Protein AF-A0A6L8M2N8-F1 (afdb_monomer_lite)

Radius of gyration: 18.35 Å; chains: 1; bounding box: 39×30×49 Å

Structure (mmCIF, N/CA/C/O backbone):
data_AF-A0A6L8M2N8-F1
#
_entry.id   AF-A0A6L8M2N8-F1
#
loop_
_atom_site.group_PDB
_atom_site.id
_atom_site.type_symbol
_atom_site.label_atom_id
_atom_site.label_alt_id
_atom_site.label_comp_id
_atom_site.label_asym_id
_atom_site.label_entity_id
_atom_site.label_seq_id
_atom_site.pdbx_PDB_ins_code
_atom_site.Cartn_x
_atom_site.Cartn_y
_atom_site.Cartn_z
_atom_site.occupancy
_atom_site.B_iso_or_equiv
_atom_site.auth_seq_id
_atom_site.auth_comp_id
_atom_site.auth_asym_id
_atom_site.auth_atom_id
_atom_site.pdbx_PDB_model_num
ATOM 1 N N . MET A 1 1 ? -16.290 6.820 -21.090 1.00 57.78 1 MET A N 1
ATOM 2 C CA . MET A 1 1 ? -16.676 5.540 -20.462 1.00 57.78 1 MET A CA 1
ATOM 3 C C . MET A 1 1 ? -15.620 4.529 -20.880 1.00 57.78 1 MET A C 1
ATOM 5 O O . MET A 1 1 ? -15.419 4.382 -22.079 1.00 57.78 1 MET A O 1
ATOM 9 N N . VAL A 1 2 ? -14.849 3.993 -19.932 1.00 72.19 2 VAL A N 1
ATOM 10 C CA . VAL A 1 2 ? -13.719 3.086 -20.209 1.00 72.19 2 VAL A CA 1
ATOM 11 C C . VAL A 1 2 ? -14.227 1.654 -20.090 1.00 72.19 2 VAL A C 1
ATOM 13 O O . VAL A 1 2 ? -14.884 1.325 -19.107 1.00 72.19 2 VAL A O 1
ATOM 16 N N . PHE A 1 3 ? -13.953 0.821 -21.089 1.00 84.06 3 PHE A N 1
ATOM 17 C CA . PHE A 1 3 ? -14.345 -0.586 -21.108 1.00 84.06 3 PHE A CA 1
ATOM 18 C C . PHE A 1 3 ? -13.173 -1.432 -21.598 1.00 84.06 3 PHE A C 1
ATOM 20 O O . PHE A 1 3 ? -12.489 -1.041 -22.543 1.00 84.06 3 PHE A O 1
ATOM 27 N N . GLY A 1 4 ? -12.954 -2.590 -20.978 1.00 90.62 4 GLY A N 1
ATOM 28 C CA . GLY A 1 4 ? -11.932 -3.542 -21.404 1.00 90.62 4 GLY A CA 1
ATOM 29 C C . GLY A 1 4 ? -11.634 -4.604 -20.342 1.00 90.62 4 GLY A C 1
ATOM 30 O O . GLY A 1 4 ? -12.067 -4.446 -19.198 1.00 90.62 4 GLY A O 1
ATOM 31 N N . PRO A 1 5 ? -10.884 -5.664 -20.697 1.00 90.62 5 PRO A N 1
ATOM 32 C CA . PRO A 1 5 ? -10.523 -6.748 -19.780 1.00 90.62 5 PRO A CA 1
ATOM 33 C C . PRO A 1 5 ? -9.872 -6.251 -18.485 1.00 90.62 5 PRO A C 1
ATOM 35 O O . PRO A 1 5 ? -10.282 -6.658 -17.407 1.00 90.62 5 PRO A O 1
ATOM 38 N N . ALA A 1 6 ? -8.968 -5.271 -18.579 1.00 89.25 6 ALA A N 1
ATOM 39 C CA . ALA A 1 6 ? -8.319 -4.672 -17.412 1.00 89.25 6 ALA A CA 1
ATOM 40 C C . ALA A 1 6 ? -9.312 -4.021 -16.428 1.00 89.25 6 ALA A C 1
ATOM 42 O O . ALA A 1 6 ? -9.110 -4.077 -15.220 1.00 89.25 6 ALA A O 1
ATOM 43 N N . MET A 1 7 ? -10.411 -3.434 -16.922 1.00 90.88 7 MET A N 1
ATOM 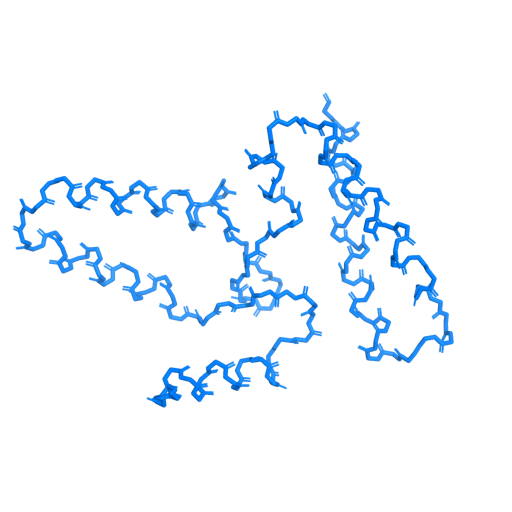44 C CA . MET A 1 7 ? -11.443 -2.846 -16.057 1.00 90.88 7 MET A CA 1
ATOM 45 C C . MET A 1 7 ? -12.250 -3.931 -15.332 1.00 90.88 7 MET A C 1
ATOM 47 O O . MET A 1 7 ? -12.639 -3.749 -14.181 1.00 90.88 7 MET A O 1
ATOM 51 N N . VAL A 1 8 ? -12.493 -5.064 -16.000 1.00 90.56 8 VAL A N 1
ATOM 52 C CA . VAL A 1 8 ? -13.156 -6.225 -15.392 1.00 90.56 8 VAL A CA 1
ATOM 53 C C . VAL A 1 8 ? -12.258 -6.827 -14.313 1.00 90.56 8 VAL A C 1
ATOM 55 O O . VAL A 1 8 ? -12.713 -7.000 -13.189 1.00 90.56 8 VAL A O 1
ATOM 58 N N . GLU A 1 9 ? -10.978 -7.054 -14.615 1.00 91.19 9 GLU A N 1
ATOM 59 C CA . GLU A 1 9 ? -9.988 -7.562 -13.656 1.00 91.19 9 GLU A CA 1
ATOM 60 C C . GLU A 1 9 ? -9.860 -6.646 -12.429 1.00 91.19 9 GLU A C 1
ATOM 62 O O . GLU A 1 9 ? -9.867 -7.124 -11.297 1.00 91.19 9 GLU A O 1
ATOM 67 N N . ALA A 1 10 ? -9.813 -5.324 -12.627 1.00 90.62 10 ALA A N 1
ATOM 68 C CA . ALA A 1 10 ? -9.771 -4.359 -11.528 1.00 90.62 10 ALA A CA 1
ATOM 69 C C . ALA A 1 10 ? -11.020 -4.440 -10.635 1.00 90.62 10 ALA A C 1
ATOM 71 O O . ALA A 1 10 ? -10.902 -4.447 -9.410 1.00 90.62 10 ALA A O 1
ATOM 72 N N . TYR A 1 11 ? -12.209 -4.561 -11.235 1.00 90.56 11 TYR A N 1
ATOM 73 C CA . TYR A 1 11 ? -13.453 -4.748 -10.488 1.00 90.56 11 TYR A CA 1
ATOM 74 C C . TYR A 1 11 ? -13.457 -6.062 -9.697 1.00 90.56 11 TYR A C 1
ATOM 76 O O . TYR A 1 11 ? -13.935 -6.113 -8.563 1.00 90.56 11 TYR A O 1
ATOM 84 N N . GLU A 1 12 ? -12.920 -7.141 -10.265 1.00 91.62 12 GLU A N 1
ATOM 85 C CA . GLU A 1 12 ? -12.808 -8.418 -9.560 1.00 91.62 12 GLU A CA 1
ATOM 86 C C . GLU A 1 12 ? -11.819 -8.352 -8.395 1.00 91.62 12 GLU A C 1
ATOM 88 O O . GLU A 1 12 ? -12.139 -8.835 -7.309 1.00 91.62 12 GLU A O 1
ATOM 93 N N . LEU A 1 13 ? -10.665 -7.708 -8.585 1.00 91.62 13 LEU A N 1
ATOM 94 C CA . LEU A 1 13 ? -9.697 -7.463 -7.516 1.00 91.62 13 LEU A CA 1
ATOM 95 C C . LEU A 1 13 ? -10.328 -6.659 -6.374 1.00 91.62 13 LEU A C 1
ATOM 97 O O . LEU A 1 13 ? -10.255 -7.071 -5.217 1.00 91.62 13 LEU A O 1
ATOM 101 N N . GLU A 1 14 ? -11.004 -5.556 -6.688 1.00 89.00 14 GLU A N 1
ATOM 102 C CA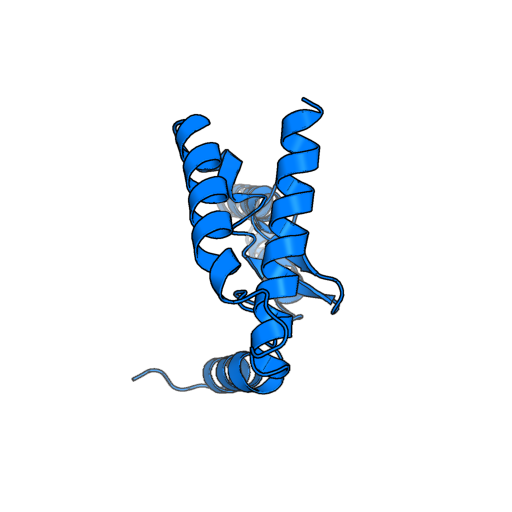 . GLU A 1 14 ? -11.668 -4.712 -5.691 1.00 89.00 14 GLU A CA 1
ATOM 103 C C . GLU A 1 14 ? -12.769 -5.470 -4.935 1.00 89.00 14 GLU A C 1
ATOM 105 O O . GLU A 1 14 ? -12.829 -5.435 -3.707 1.00 89.00 14 GLU A O 1
ATOM 110 N N . SER A 1 15 ? -13.643 -6.174 -5.657 1.00 89.06 15 SER A N 1
ATOM 111 C CA . SER A 1 15 ? -14.838 -6.789 -5.067 1.00 89.06 15 SER A CA 1
ATOM 112 C C . SER A 1 15 ? -14.577 -8.116 -4.353 1.00 89.06 15 SER A C 1
ATOM 114 O O . SER A 1 15 ? -15.341 -8.471 -3.451 1.00 89.06 15 SER A O 1
ATOM 116 N N . LYS A 1 16 ? -13.536 -8.864 -4.749 1.00 89.44 16 LYS A N 1
ATOM 117 C CA . LYS A 1 16 ? -13.286 -10.233 -4.263 1.00 89.44 16 LYS A CA 1
ATOM 118 C C . LYS A 1 16 ? -11.977 -10.394 -3.492 1.00 89.44 16 LYS A C 1
ATOM 120 O O . LYS A 1 16 ? -11.901 -11.304 -2.674 1.00 89.44 16 LYS A O 1
ATOM 125 N N . VAL A 1 17 ? -10.962 -9.567 -3.755 1.00 88.62 17 VAL A N 1
ATOM 126 C CA . VAL A 1 17 ? -9.599 -9.758 -3.217 1.00 88.62 17 VAL A CA 1
ATOM 127 C C . VAL A 1 17 ? -9.227 -8.682 -2.197 1.00 88.62 17 VAL A C 1
ATOM 129 O O . VAL A 1 17 ? -8.615 -8.987 -1.175 1.00 88.62 17 VAL A O 1
ATOM 132 N N . ALA A 1 18 ? -9.624 -7.425 -2.417 1.00 88.44 18 ALA A N 1
ATOM 133 C CA . ALA A 1 18 ? -9.305 -6.302 -1.535 1.00 88.44 18 ALA A CA 1
ATOM 134 C C . ALA A 1 18 ? -10.105 -6.341 -0.212 1.00 88.44 18 ALA A C 1
ATOM 136 O O . ALA A 1 18 ? -11.035 -5.569 0.023 1.00 88.44 18 ALA A O 1
ATOM 137 N N . GLU A 1 19 ? -9.740 -7.252 0.694 1.00 89.19 19 GLU A N 1
ATOM 138 C CA . GLU A 1 19 ? -10.419 -7.398 1.987 1.00 89.19 19 GLU A CA 1
ATOM 139 C C . GLU A 1 19 ? -10.102 -6.273 2.984 1.00 89.19 19 GLU A C 1
ATOM 141 O O . GLU A 1 19 ? -10.939 -5.922 3.822 1.00 89.19 19 GLU A O 1
ATOM 146 N N . PHE A 1 20 ? -8.889 -5.728 2.905 1.00 92.25 20 PHE A N 1
ATOM 147 C CA . PHE A 1 20 ? -8.362 -4.681 3.781 1.00 92.25 20 PHE A CA 1
ATOM 148 C C . PHE A 1 20 ? -8.377 -3.326 3.064 1.00 92.25 20 PHE A C 1
ATOM 150 O O . PHE A 1 20 ? -8.394 -3.301 1.834 1.00 92.25 20 PHE A O 1
ATOM 157 N N . PRO A 1 21 ? -8.382 -2.194 3.793 1.00 90.88 21 PRO A N 1
ATOM 158 C CA . PRO A 1 21 ? -8.481 -0.863 3.197 1.00 90.88 21 PRO A CA 1
ATOM 159 C C . PRO A 1 21 ? -7.151 -0.448 2.549 1.00 90.88 21 PRO A C 1
ATOM 161 O O . PRO A 1 21 ? -6.477 0.445 3.035 1.00 90.88 21 PRO A O 1
ATOM 164 N N . ARG A 1 22 ? -6.750 -1.112 1.465 1.00 92.38 22 ARG A N 1
ATOM 165 C CA . ARG A 1 22 ? -5.508 -0.851 0.727 1.00 92.38 22 ARG A CA 1
ATOM 166 C C . ARG A 1 22 ? -5.738 -0.948 -0.774 1.00 92.38 22 ARG A C 1
ATOM 168 O O . ARG A 1 22 ? -6.626 -1.663 -1.231 1.00 92.38 22 ARG A O 1
ATOM 175 N N . ILE A 1 23 ? -4.904 -0.247 -1.532 1.00 93.12 23 ILE A N 1
ATOM 176 C CA . ILE A 1 23 ? -4.933 -0.252 -2.995 1.00 93.12 23 ILE A CA 1
ATOM 177 C C . ILE A 1 23 ? -4.044 -1.400 -3.468 1.00 93.12 23 ILE A C 1
ATOM 179 O O . ILE A 1 23 ? -2.822 -1.264 -3.445 1.00 93.12 23 ILE A O 1
ATOM 183 N N . ILE A 1 24 ? -4.649 -2.531 -3.835 1.00 94.31 24 ILE A N 1
ATOM 184 C CA . ILE A 1 24 ? -3.926 -3.707 -4.334 1.00 94.31 24 ILE A CA 1
ATOM 185 C C . ILE A 1 24 ? -3.616 -3.584 -5.828 1.00 94.31 24 ILE A C 1
ATOM 187 O O . ILE A 1 24 ? -4.384 -2.994 -6.586 1.00 94.31 24 ILE A O 1
ATOM 191 N N . LEU A 1 25 ? -2.501 -4.173 -6.249 1.00 92.25 25 LEU A N 1
ATOM 192 C CA . LEU A 1 25 ? -2.121 -4.299 -7.651 1.00 92.25 25 LEU A CA 1
ATOM 193 C C . LEU A 1 25 ? -2.304 -5.743 -8.120 1.00 92.25 25 LEU A C 1
ATOM 195 O O . LEU A 1 25 ? -2.191 -6.693 -7.340 1.00 92.25 25 LEU A O 1
ATOM 199 N N . HIS A 1 26 ? -2.572 -5.898 -9.416 1.00 91.38 26 HIS A N 1
ATOM 200 C CA . HIS A 1 26 ? -2.626 -7.209 -10.052 1.00 91.38 26 HIS A CA 1
ATOM 201 C C . HIS A 1 26 ? -1.261 -7.902 -9.918 1.00 91.38 26 HIS A C 1
ATOM 203 O O . HIS A 1 26 ? -0.220 -7.265 -10.058 1.00 91.38 26 HIS A O 1
ATOM 209 N N . ASP A 1 27 ? -1.258 -9.207 -9.663 1.00 87.62 27 ASP A N 1
ATOM 210 C CA . ASP A 1 27 ? -0.041 -10.014 -9.473 1.00 87.62 27 ASP A CA 1
ATOM 211 C C . ASP A 1 27 ? 0.950 -9.966 -10.655 1.00 87.62 27 ASP A C 1
ATOM 213 O O . ASP A 1 27 ? 2.158 -10.065 -10.447 1.00 87.62 27 ASP A O 1
ATOM 217 N N . LYS A 1 28 ? 0.458 -9.737 -11.878 1.00 90.94 28 LYS A N 1
ATOM 218 C CA . LYS A 1 28 ? 1.263 -9.579 -13.094 1.00 90.94 28 LYS A CA 1
ATOM 219 C C . LYS A 1 28 ? 2.041 -8.270 -13.179 1.00 90.94 28 LYS A C 1
ATOM 221 O O . LYS A 1 28 ? 2.893 -8.167 -14.047 1.00 90.94 28 LYS A O 1
ATOM 226 N N . ILE A 1 29 ? 1.800 -7.290 -12.301 1.00 90.25 29 ILE A N 1
ATOM 227 C CA . ILE A 1 29 ? 2.369 -5.940 -12.452 1.00 90.25 29 ILE A CA 1
ATOM 228 C C . ILE A 1 29 ? 3.899 -5.936 -12.574 1.00 90.25 29 ILE A C 1
ATOM 230 O O . ILE A 1 29 ? 4.446 -5.184 -13.371 1.00 90.25 29 ILE A O 1
ATOM 234 N N . GLU A 1 30 ? 4.594 -6.796 -11.825 1.00 89.06 30 GLU A N 1
ATOM 235 C CA . GLU A 1 30 ? 6.055 -6.899 -11.893 1.00 89.06 30 GLU A CA 1
ATOM 236 C C . GLU A 1 30 ? 6.501 -7.563 -13.204 1.00 89.06 30 GLU A C 1
ATOM 238 O O . GLU A 1 30 ? 7.425 -7.083 -13.851 1.00 89.06 30 GLU A O 1
ATOM 243 N N . ALA A 1 31 ? 5.807 -8.616 -13.645 1.00 92.31 31 ALA A N 1
ATOM 244 C CA . ALA A 1 31 ? 6.103 -9.293 -14.907 1.00 92.31 31 ALA A CA 1
ATOM 245 C C . ALA A 1 31 ? 5.836 -8.391 -16.124 1.00 92.31 31 ALA A C 1
ATOM 247 O O . ALA A 1 31 ? 6.675 -8.321 -17.021 1.00 92.31 31 ALA A O 1
ATOM 248 N N . ASP A 1 32 ? 4.714 -7.669 -16.122 1.00 92.81 32 ASP A N 1
ATOM 249 C CA . ASP A 1 32 ? 4.356 -6.687 -17.147 1.00 92.81 32 ASP A CA 1
ATOM 250 C C . ASP A 1 32 ? 5.409 -5.566 -17.204 1.00 92.81 32 ASP A C 1
ATOM 252 O O . ASP A 1 32 ? 5.825 -5.154 -18.289 1.00 92.81 32 ASP A O 1
ATOM 256 N N . TYR A 1 33 ? 5.902 -5.115 -16.042 1.00 93.19 33 TYR A N 1
ATOM 257 C CA . TYR A 1 33 ? 6.970 -4.120 -15.959 1.00 93.19 33 TYR A CA 1
ATOM 258 C C . TYR A 1 33 ? 8.302 -4.642 -16.518 1.00 93.19 33 TYR A C 1
ATOM 260 O O . TYR A 1 33 ? 8.942 -3.965 -17.323 1.00 93.19 33 TYR A O 1
ATOM 268 N N . GLU A 1 34 ? 8.723 -5.856 -16.140 1.00 93.31 34 GLU A N 1
ATOM 269 C CA . GLU A 1 34 ? 9.946 -6.470 -16.677 1.00 93.31 34 GLU A CA 1
ATOM 270 C C . GLU A 1 34 ? 9.861 -6.692 -18.188 1.00 93.31 34 GLU A C 1
ATOM 272 O O . GLU A 1 34 ? 10.848 -6.478 -18.898 1.00 93.31 34 GLU A O 1
ATOM 277 N N . GLN A 1 35 ? 8.693 -7.105 -18.689 1.00 95.25 35 GLN A N 1
ATOM 278 C CA . GLN A 1 35 ? 8.462 -7.257 -20.119 1.00 95.25 35 GLN A CA 1
ATOM 279 C C . GLN A 1 35 ? 8.610 -5.910 -20.829 1.00 95.25 35 GLN A C 1
ATOM 281 O O . GLN A 1 35 ? 9.347 -5.821 -21.812 1.00 95.25 35 GLN A O 1
ATOM 286 N N . TRP A 1 36 ? 7.980 -4.853 -20.312 1.00 94.31 36 TRP A N 1
ATOM 287 C CA . TRP A 1 36 ? 8.089 -3.519 -20.895 1.00 94.31 36 TRP A CA 1
ATOM 288 C C . TRP A 1 36 ? 9.535 -3.009 -20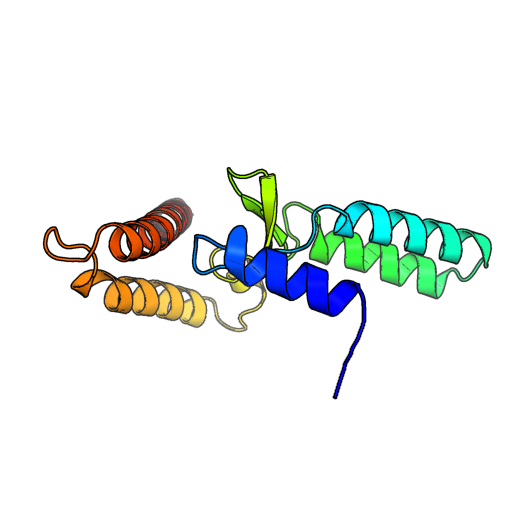.901 1.00 94.31 36 TRP A C 1
ATOM 290 O O . TRP A 1 36 ? 10.020 -2.518 -21.922 1.00 94.31 36 TRP A O 1
ATOM 300 N N . LEU A 1 37 ? 10.268 -3.198 -19.800 1.00 94.44 37 LEU A N 1
ATOM 301 C CA . LEU A 1 37 ? 11.687 -2.855 -19.721 1.00 94.44 37 LEU A CA 1
ATOM 302 C C . LEU A 1 37 ? 12.524 -3.637 -20.750 1.00 94.44 37 LEU A C 1
ATOM 304 O O . LEU A 1 37 ? 13.438 -3.075 -21.356 1.00 94.44 37 LEU A O 1
ATOM 308 N N . ALA A 1 38 ? 12.223 -4.918 -20.980 1.00 95.00 38 ALA A N 1
ATOM 309 C CA . ALA A 1 38 ? 12.897 -5.727 -21.996 1.00 95.00 38 ALA A CA 1
ATOM 310 C C . ALA A 1 38 ? 12.608 -5.238 -23.426 1.00 95.00 38 ALA A C 1
ATOM 312 O O . ALA A 1 38 ? 13.525 -5.184 -24.248 1.00 95.00 38 ALA A O 1
ATOM 313 N N . GLU A 1 39 ? 11.367 -4.842 -23.712 1.00 95.69 39 GLU A N 1
ATOM 314 C CA . GLU A 1 39 ? 10.973 -4.254 -24.997 1.00 95.69 39 GLU A CA 1
ATOM 315 C C . GLU A 1 39 ? 11.709 -2.933 -25.259 1.00 95.69 39 GLU A C 1
ATOM 317 O O . GLU A 1 39 ? 12.237 -2.735 -26.351 1.00 95.69 39 GLU A O 1
ATOM 322 N N . VAL A 1 40 ? 11.826 -2.061 -24.251 1.00 95.25 40 VAL A N 1
ATOM 323 C CA . VAL A 1 40 ? 12.575 -0.796 -24.365 1.00 95.25 40 VAL A CA 1
ATOM 324 C C . VAL A 1 40 ? 14.076 -1.038 -24.538 1.00 95.25 40 VAL A C 1
ATOM 326 O O . VAL A 1 40 ? 14.725 -0.384 -25.350 1.00 95.25 40 VAL A O 1
ATOM 329 N N . ARG A 1 41 ? 14.653 -2.025 -23.844 1.00 94.44 41 ARG A N 1
ATOM 330 C CA . ARG A 1 41 ? 16.064 -2.400 -24.045 1.00 94.44 41 ARG A CA 1
ATOM 331 C C . ARG A 1 41 ? 16.365 -2.823 -25.483 1.00 94.44 41 ARG A C 1
ATOM 333 O O . ARG A 1 41 ? 17.481 -2.618 -25.951 1.00 94.44 41 ARG A O 1
ATOM 340 N N . ALA A 1 42 ? 15.384 -3.375 -26.195 1.00 95.25 42 ALA A N 1
ATOM 341 C CA . ALA A 1 42 ? 15.537 -3.748 -27.597 1.00 95.25 42 ALA A CA 1
ATOM 342 C C . ALA A 1 42 ? 15.556 -2.544 -28.562 1.00 95.25 42 ALA A C 1
ATOM 344 O O . ALA A 1 42 ? 15.946 -2.718 -29.716 1.00 95.25 42 ALA A O 1
ATOM 345 N N . THR A 1 43 ? 15.162 -1.341 -28.122 1.00 93.88 43 THR A N 1
ATOM 346 C CA . THR A 1 43 ? 15.149 -0.128 -28.961 1.00 93.88 43 THR A CA 1
ATOM 347 C C . THR A 1 43 ? 16.423 0.717 -28.861 1.00 93.88 43 THR A C 1
ATOM 349 O O . THR A 1 43 ? 16.519 1.711 -29.573 1.00 93.88 43 THR A O 1
ATOM 352 N N . ASP A 1 44 ? 17.382 0.342 -28.001 1.00 90.00 44 ASP A N 1
ATOM 353 C CA . ASP A 1 44 ? 18.630 1.084 -27.705 1.00 90.00 44 ASP A CA 1
ATOM 354 C C . ASP A 1 44 ? 18.417 2.546 -27.244 1.00 90.00 44 ASP A C 1
ATOM 356 O O . ASP A 1 44 ? 19.273 3.416 -27.400 1.00 90.00 44 ASP A O 1
ATOM 360 N N . ASP A 1 45 ? 17.257 2.830 -26.646 1.00 95.31 45 ASP A N 1
ATOM 361 C CA . ASP A 1 45 ? 16.922 4.142 -26.084 1.00 95.31 45 ASP A CA 1
ATOM 362 C C . ASP A 1 45 ? 17.477 4.254 -24.655 1.00 95.31 45 ASP A C 1
ATOM 364 O O . ASP A 1 45 ? 16.804 3.942 -23.673 1.00 95.31 45 ASP A O 1
ATOM 368 N N . GLN A 1 46 ? 18.750 4.638 -24.544 1.00 95.38 46 GLN A N 1
ATOM 369 C CA . GLN A 1 46 ? 19.485 4.646 -23.273 1.00 95.38 46 GLN A CA 1
ATOM 370 C C . GLN A 1 46 ? 18.870 5.569 -22.207 1.00 95.38 46 GLN A C 1
ATOM 372 O O . GLN A 1 46 ? 18.917 5.236 -21.024 1.00 95.38 46 GLN A O 1
ATOM 377 N N . GLU A 1 47 ? 18.274 6.696 -22.608 1.00 95.81 47 GLU A N 1
ATOM 378 C CA . GLU A 1 47 ? 17.589 7.612 -21.685 1.00 95.81 47 GLU A CA 1
ATOM 379 C C . GLU A 1 47 ? 16.354 6.932 -21.091 1.00 95.81 47 GLU A C 1
ATOM 381 O O . GLU A 1 47 ? 16.206 6.841 -19.872 1.00 95.81 47 GLU A O 1
ATOM 386 N N . ARG A 1 48 ? 15.523 6.330 -21.946 1.00 94.31 48 ARG A N 1
ATOM 387 C CA . ARG A 1 48 ? 14.319 5.634 -21.498 1.00 94.31 48 ARG A CA 1
ATOM 388 C C . ARG A 1 48 ? 14.620 4.387 -20.669 1.00 94.31 48 ARG A C 1
ATOM 390 O O . ARG A 1 48 ? 13.885 4.086 -19.730 1.00 94.31 48 ARG A O 1
ATOM 397 N N . ILE A 1 49 ? 15.684 3.652 -20.997 1.00 94.75 49 ILE A N 1
ATOM 398 C CA . ILE A 1 49 ? 16.142 2.510 -20.191 1.00 94.75 49 ILE A CA 1
ATOM 399 C C . ILE A 1 49 ? 16.526 2.987 -18.789 1.00 94.75 49 ILE A C 1
ATOM 401 O O . ILE A 1 49 ? 16.087 2.386 -17.809 1.00 94.75 49 ILE A O 1
ATOM 405 N N . TYR A 1 50 ? 17.309 4.066 -18.689 1.00 94.25 50 TYR A N 1
ATOM 406 C CA . TYR A 1 50 ? 17.717 4.632 -17.405 1.00 94.25 50 TYR A CA 1
ATOM 407 C C . TYR A 1 50 ? 16.508 5.053 -16.560 1.00 94.25 50 TYR A C 1
ATOM 409 O O . TYR A 1 50 ? 16.434 4.690 -15.385 1.00 94.25 50 TYR A O 1
ATOM 417 N N . ASP A 1 51 ? 15.538 5.748 -17.158 1.00 93.75 51 ASP A N 1
ATOM 418 C CA . ASP A 1 51 ? 14.334 6.202 -16.458 1.00 93.75 51 ASP A CA 1
ATOM 419 C C . ASP A 1 51 ? 13.512 5.038 -15.891 1.00 93.75 51 ASP A C 1
ATOM 421 O O . ASP A 1 51 ? 13.123 5.069 -14.722 1.00 93.75 51 ASP A O 1
ATOM 425 N N . LEU A 1 52 ? 13.304 3.976 -16.676 1.00 93.19 52 LEU A N 1
ATOM 426 C CA . LEU A 1 52 ? 12.570 2.788 -16.229 1.00 93.19 52 LEU A CA 1
ATOM 427 C C . LEU A 1 52 ? 13.344 2.000 -15.161 1.00 93.19 52 LEU A C 1
ATOM 429 O O . LEU A 1 52 ? 12.791 1.561 -14.155 1.00 93.19 52 LEU A O 1
ATOM 433 N N . GLU A 1 53 ? 14.656 1.829 -15.314 1.00 92.00 53 GLU A N 1
ATOM 434 C CA . GLU A 1 53 ? 15.455 1.177 -14.270 1.00 92.00 53 GLU A CA 1
ATOM 435 C C . GLU A 1 53 ? 15.435 1.965 -12.957 1.00 92.00 53 GLU A C 1
ATOM 437 O O . GLU A 1 53 ? 15.417 1.374 -11.868 1.00 92.00 53 GLU A O 1
ATOM 442 N N . ASN A 1 54 ? 15.413 3.293 -13.054 1.00 91.25 54 ASN A N 1
ATOM 443 C CA . ASN A 1 54 ? 15.289 4.171 -11.911 1.00 91.25 54 ASN A CA 1
ATOM 444 C C . ASN A 1 54 ? 13.900 4.043 -11.265 1.00 91.25 54 ASN A C 1
ATOM 446 O O . ASN A 1 54 ? 13.815 3.766 -10.068 1.00 91.25 54 ASN A O 1
ATOM 450 N N . GLU A 1 55 ? 12.818 4.133 -12.039 1.00 89.81 55 GLU A N 1
ATOM 451 C CA . GLU A 1 55 ? 11.441 3.949 -11.564 1.00 89.81 55 GLU A CA 1
ATOM 452 C C . GLU A 1 55 ? 11.250 2.588 -10.879 1.00 89.81 55 GLU A C 1
ATOM 454 O O . GLU A 1 55 ? 10.693 2.525 -9.783 1.00 89.81 55 GLU A O 1
ATOM 459 N N . LYS A 1 56 ? 11.803 1.499 -11.427 1.00 89.88 56 LYS A N 1
ATOM 460 C CA . LYS A 1 56 ? 11.775 0.178 -10.774 1.00 89.88 56 LYS A CA 1
ATOM 461 C C . LYS A 1 56 ? 12.312 0.223 -9.339 1.00 89.88 56 LYS A C 1
ATOM 463 O O . LYS A 1 56 ? 11.779 -0.452 -8.451 1.00 89.88 56 LYS A O 1
ATOM 468 N N . ASN A 1 57 ? 13.352 1.022 -9.088 1.00 85.88 57 ASN A N 1
ATOM 469 C CA . ASN A 1 57 ? 13.928 1.200 -7.753 1.00 85.88 57 ASN A CA 1
ATOM 470 C C . ASN A 1 57 ? 13.015 2.001 -6.814 1.00 85.88 57 ASN A C 1
ATOM 472 O O . ASN A 1 57 ? 12.995 1.713 -5.616 1.00 85.88 57 ASN A O 1
ATOM 476 N N . TYR A 1 58 ? 12.264 2.968 -7.340 1.00 85.31 58 TYR A N 1
ATOM 477 C CA . TYR A 1 58 ? 11.309 3.781 -6.580 1.00 85.31 58 TYR A CA 1
ATOM 478 C C . TYR A 1 58 ? 9.919 3.141 -6.451 1.00 85.31 58 TYR A C 1
ATOM 480 O O . TYR A 1 58 ? 9.126 3.577 -5.621 1.00 85.31 58 TYR A O 1
ATOM 488 N N . THR A 1 59 ? 9.639 2.065 -7.188 1.00 88.12 59 THR A N 1
ATOM 489 C CA . THR A 1 59 ? 8.340 1.377 -7.157 1.00 88.12 59 THR A CA 1
ATOM 490 C C . THR A 1 59 ? 8.409 0.043 -6.410 1.00 88.12 59 THR A C 1
ATOM 492 O O . THR A 1 59 ? 7.723 -0.128 -5.404 1.00 88.12 59 THR A O 1
ATOM 495 N N . PHE A 1 60 ? 9.258 -0.897 -6.846 1.00 84.31 60 PHE A N 1
ATOM 496 C CA . PHE A 1 60 ? 9.201 -2.304 -6.402 1.00 84.31 60 PHE A CA 1
ATOM 497 C C . PHE A 1 60 ? 10.213 -2.684 -5.316 1.00 84.31 60 PHE A C 1
ATOM 499 O O . PHE A 1 60 ? 10.036 -3.678 -4.609 1.00 84.31 60 PHE A O 1
ATOM 506 N N . LYS A 1 61 ? 11.313 -1.934 -5.185 1.00 80.94 61 LYS A N 1
ATOM 507 C CA . LYS A 1 61 ? 12.376 -2.254 -4.218 1.00 80.94 61 LYS A CA 1
ATOM 508 C C . LYS A 1 61 ? 11.955 -1.945 -2.774 1.00 80.94 61 LYS A C 1
ATOM 510 O O . LYS A 1 61 ? 10.977 -1.236 -2.554 1.00 80.94 61 LYS A O 1
ATOM 515 N N . PRO A 1 62 ? 12.714 -2.407 -1.755 1.00 77.75 62 PRO A N 1
ATOM 516 C CA . PRO A 1 62 ? 12.359 -2.193 -0.348 1.00 77.75 62 PRO A CA 1
ATOM 517 C C . PRO A 1 62 ? 12.082 -0.730 0.034 1.00 77.75 62 PRO A C 1
ATOM 519 O O . PRO A 1 62 ? 11.241 -0.488 0.893 1.00 77.75 62 PRO A O 1
ATOM 522 N N . LYS A 1 63 ? 12.746 0.229 -0.629 1.00 75.25 63 LYS A N 1
ATOM 523 C CA . LYS A 1 63 ? 12.544 1.676 -0.440 1.00 75.25 63 LYS A CA 1
ATOM 524 C C . LYS A 1 63 ? 11.494 2.307 -1.368 1.00 75.25 63 LYS A C 1
ATOM 526 O O . LYS A 1 63 ? 11.199 3.478 -1.194 1.00 75.25 63 LYS A O 1
ATOM 531 N N . GLY A 1 64 ? 10.984 1.575 -2.357 1.00 86.38 64 GLY A N 1
ATOM 532 C CA . GLY A 1 64 ? 9.995 2.078 -3.311 1.00 86.38 64 GLY A CA 1
ATOM 533 C C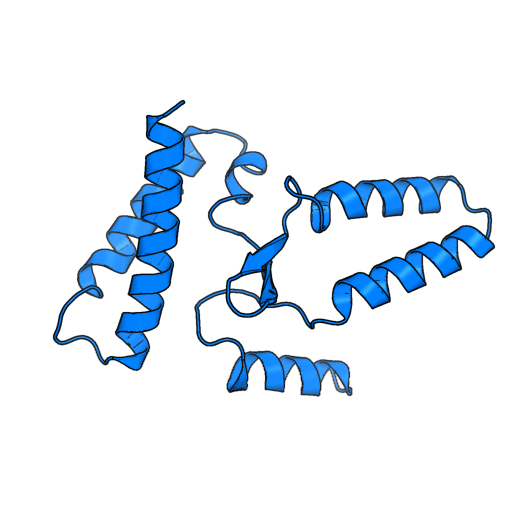 . GLY A 1 64 ? 8.562 1.972 -2.796 1.00 86.38 64 GLY A C 1
ATOM 534 O O . GLY A 1 64 ? 8.353 1.298 -1.805 1.00 86.38 64 GLY A O 1
ATOM 535 N N . LEU A 1 65 ? 7.573 2.580 -3.448 1.00 88.50 65 LEU A N 1
ATOM 536 C CA . LEU A 1 65 ? 6.213 2.793 -2.914 1.00 88.50 65 LEU A CA 1
ATOM 537 C C . LEU A 1 65 ? 5.365 1.529 -2.657 1.00 88.50 65 LEU A C 1
ATOM 539 O O . LEU A 1 65 ? 4.377 1.598 -1.921 1.00 88.50 65 LEU A O 1
ATOM 543 N N . LEU A 1 66 ? 5.712 0.380 -3.246 1.00 91.81 66 LEU A N 1
ATOM 544 C CA . LEU A 1 66 ? 4.911 -0.842 -3.131 1.00 91.81 66 LEU A CA 1
ATOM 545 C C . LEU A 1 66 ? 5.400 -1.759 -2.012 1.00 91.81 66 LEU A C 1
ATOM 547 O O . LEU A 1 66 ? 6.595 -2.027 -1.879 1.00 91.81 66 LEU A O 1
ATOM 551 N N . THR A 1 67 ? 4.470 -2.316 -1.244 1.00 91.81 67 THR A N 1
ATOM 552 C CA . THR A 1 67 ? 4.749 -3.349 -0.237 1.00 91.81 67 THR A CA 1
ATOM 553 C C . THR A 1 67 ? 3.978 -4.614 -0.584 1.00 91.81 67 THR A C 1
ATOM 555 O O . THR A 1 67 ? 2.833 -4.550 -1.023 1.00 91.81 67 THR A O 1
ATOM 558 N N . LYS A 1 68 ? 4.602 -5.780 -0.397 1.00 90.31 68 LYS A N 1
ATOM 559 C CA . LYS A 1 68 ? 3.919 -7.074 -0.497 1.00 90.31 68 LYS A CA 1
ATOM 560 C C . LYS A 1 68 ? 3.356 -7.431 0.874 1.00 90.31 68 LYS A C 1
ATOM 562 O O . LYS A 1 68 ? 4.112 -7.461 1.843 1.00 90.31 68 LYS A O 1
ATOM 567 N N . ASP A 1 69 ? 2.049 -7.643 0.968 1.00 90.06 69 ASP A N 1
ATOM 568 C CA . ASP A 1 69 ? 1.412 -8.021 2.236 1.00 90.06 69 ASP A CA 1
ATOM 569 C C . ASP A 1 69 ? 1.367 -9.548 2.409 1.00 90.06 69 ASP A C 1
ATOM 571 O O . ASP A 1 69 ? 1.794 -10.309 1.537 1.00 90.06 69 ASP A O 1
ATOM 575 N N . ASN A 1 70 ? 0.825 -10.004 3.539 1.00 88.00 70 ASN A N 1
ATOM 576 C CA . ASN A 1 70 ? 0.782 -11.426 3.905 1.00 88.00 70 ASN A CA 1
ATOM 577 C C . ASN A 1 70 ? -0.031 -12.313 2.948 1.00 88.00 70 ASN A C 1
ATOM 579 O O . ASN A 1 70 ? 0.172 -13.524 2.919 1.00 88.00 70 ASN A O 1
ATOM 583 N N . ASP A 1 71 ? -0.944 -11.732 2.174 1.00 88.00 71 ASP A N 1
ATOM 584 C CA . ASP A 1 71 ? -1.727 -12.441 1.159 1.00 88.00 71 ASP A CA 1
ATOM 585 C C . ASP A 1 71 ? -1.007 -12.556 -0.193 1.00 88.00 71 ASP A C 1
ATOM 587 O O . ASP A 1 71 ? -1.544 -13.119 -1.141 1.00 88.00 71 ASP A O 1
ATOM 591 N N . GLY A 1 72 ? 0.218 -12.034 -0.291 1.00 88.31 72 GLY A N 1
ATOM 592 C CA . GLY A 1 72 ? 1.045 -12.118 -1.487 1.00 88.31 72 GLY A CA 1
ATOM 593 C C . GLY A 1 72 ? 0.751 -11.052 -2.541 1.00 88.31 72 GLY A C 1
ATOM 594 O O . GLY A 1 72 ? 1.464 -11.018 -3.545 1.00 88.31 72 GLY A O 1
ATOM 595 N N . HIS A 1 73 ? -0.214 -10.155 -2.323 1.00 90.88 73 HIS A N 1
ATOM 596 C CA . HIS A 1 73 ? -0.484 -9.047 -3.237 1.00 90.88 73 HIS A CA 1
ATOM 597 C C . HIS A 1 73 ? 0.394 -7.831 -2.922 1.00 90.88 73 HIS A C 1
ATOM 599 O O . HIS A 1 73 ? 0.617 -7.478 -1.758 1.00 90.88 73 HIS A O 1
ATOM 605 N N . TYR A 1 74 ? 0.878 -7.168 -3.976 1.00 93.12 74 TYR A N 1
ATOM 606 C CA . TYR A 1 74 ? 1.431 -5.824 -3.850 1.00 93.12 74 TYR A CA 1
ATOM 607 C C . TYR A 1 74 ? 0.311 -4.833 -3.542 1.00 93.12 74 TYR A C 1
ATOM 609 O O . TYR A 1 74 ? -0.781 -4.926 -4.103 1.00 93.12 74 TYR A O 1
ATOM 617 N N . TYR A 1 75 ? 0.597 -3.865 -2.679 1.00 94.06 75 TYR A N 1
ATOM 618 C CA . TYR A 1 75 ? -0.263 -2.717 -2.435 1.00 94.06 75 TYR A CA 1
ATOM 619 C C . TYR A 1 75 ? 0.549 -1.424 -2.366 1.00 94.06 75 TYR A C 1
ATOM 621 O O . TYR A 1 75 ? 1.748 -1.447 -2.076 1.00 94.06 75 TYR A O 1
ATOM 629 N N . VAL A 1 76 ? -0.116 -0.296 -2.622 1.00 93.12 76 VAL A N 1
ATOM 630 C CA . VAL A 1 76 ? 0.460 1.042 -2.425 1.00 93.12 76 VAL A CA 1
ATOM 631 C C . VAL A 1 76 ? 0.555 1.327 -0.928 1.00 93.12 76 VAL A C 1
ATOM 633 O O . VAL A 1 76 ? -0.471 1.467 -0.258 1.00 93.12 76 VAL A O 1
ATOM 636 N N . ASP A 1 77 ? 1.774 1.415 -0.396 1.00 92.00 77 ASP A N 1
ATOM 637 C CA . ASP A 1 77 ? 2.006 1.578 1.039 1.00 92.00 77 ASP A CA 1
ATOM 638 C C . ASP A 1 77 ? 1.988 3.047 1.464 1.00 92.00 77 ASP A C 1
ATOM 640 O O . ASP A 1 77 ? 3.007 3.673 1.763 1.00 92.00 77 ASP A O 1
ATOM 644 N N . TYR A 1 78 ? 0.778 3.596 1.498 1.00 90.00 78 TYR A N 1
ATOM 645 C CA . TYR A 1 78 ? 0.521 4.974 1.906 1.00 90.00 78 TYR A CA 1
ATOM 646 C C . TYR A 1 78 ? 0.717 5.213 3.417 1.00 90.00 78 TYR A C 1
ATOM 648 O O . TYR A 1 78 ? 0.559 6.345 3.873 1.00 90.00 78 TYR A O 1
ATOM 656 N N . LEU A 1 79 ? 1.019 4.169 4.203 1.00 92.00 79 LEU A N 1
ATOM 657 C CA . LEU A 1 79 ? 1.276 4.287 5.637 1.00 92.00 79 LEU A CA 1
ATOM 658 C C . LEU A 1 79 ? 2.775 4.343 5.916 1.00 92.00 79 LEU A C 1
ATOM 660 O O . LEU A 1 79 ? 3.254 5.382 6.335 1.00 92.00 79 LEU A O 1
ATOM 664 N N . GLU A 1 80 ? 3.524 3.263 5.682 1.00 89.56 80 GLU A N 1
ATOM 665 C CA . GLU A 1 80 ? 4.930 3.169 6.113 1.00 89.56 80 GLU A CA 1
ATOM 666 C C . GLU A 1 80 ? 5.864 3.942 5.174 1.00 89.56 80 GLU A C 1
ATOM 668 O O . GLU A 1 80 ? 6.811 4.593 5.616 1.00 89.56 80 GLU A O 1
ATOM 673 N N . LYS A 1 81 ? 5.596 3.893 3.866 1.00 88.81 81 LYS A N 1
ATOM 674 C CA . LYS A 1 81 ? 6.527 4.404 2.850 1.00 88.81 81 LYS A CA 1
ATOM 675 C C . LYS A 1 81 ? 6.293 5.859 2.477 1.00 88.81 81 LYS A C 1
ATOM 677 O O . LYS A 1 81 ? 7.210 6.526 2.009 1.00 88.81 81 LYS A O 1
ATOM 682 N N . PHE A 1 82 ? 5.101 6.372 2.765 1.00 85.12 82 PHE A N 1
ATOM 683 C CA . PHE A 1 82 ? 4.734 7.756 2.483 1.00 85.12 82 PHE A CA 1
ATOM 684 C C . PHE A 1 82 ? 5.516 8.780 3.322 1.00 85.12 82 PHE A C 1
ATOM 686 O O . PHE A 1 82 ? 5.573 9.950 2.963 1.00 85.12 82 PHE A O 1
ATOM 693 N N . ALA A 1 83 ? 6.178 8.350 4.404 1.00 85.94 83 ALA A N 1
ATOM 694 C CA . ALA A 1 83 ? 7.046 9.206 5.213 1.00 85.94 83 ALA A CA 1
ATOM 695 C C . ALA A 1 83 ? 8.137 9.911 4.387 1.00 85.94 83 ALA A C 1
ATOM 697 O O . ALA A 1 83 ? 8.426 11.078 4.631 1.00 85.94 83 ALA A O 1
ATOM 698 N N . GLY A 1 84 ? 8.727 9.207 3.411 1.00 80.25 84 GLY A N 1
ATOM 699 C CA . GLY A 1 84 ? 9.775 9.754 2.541 1.00 80.25 84 GLY A CA 1
ATOM 700 C C . GLY A 1 84 ? 9.274 10.792 1.533 1.00 80.25 84 GLY A C 1
ATOM 701 O O . GLY A 1 84 ? 10.079 11.556 1.013 1.00 80.25 84 GLY A O 1
ATOM 702 N N . GLU A 1 85 ? 7.962 10.840 1.302 1.00 81.19 85 GLU A N 1
ATOM 703 C CA . GLU A 1 85 ? 7.304 11.750 0.358 1.00 81.19 85 GLU A CA 1
ATOM 704 C C . GLU A 1 85 ? 6.793 13.033 1.039 1.00 81.19 85 GLU A C 1
ATOM 706 O O . GLU A 1 85 ? 6.231 13.909 0.384 1.00 81.19 85 GLU A O 1
ATOM 711 N N . MET A 1 86 ? 6.948 13.154 2.363 1.00 85.12 86 MET A N 1
ATOM 712 C CA . MET A 1 86 ? 6.519 14.334 3.112 1.00 85.12 86 MET A CA 1
ATOM 713 C C . MET A 1 86 ? 7.660 15.336 3.301 1.00 85.12 86 MET A C 1
ATOM 715 O O . MET A 1 86 ? 8.714 14.995 3.831 1.00 85.12 86 MET A O 1
ATOM 719 N N . ASP A 1 87 ? 7.398 16.608 2.984 1.00 86.50 87 ASP A N 1
ATOM 720 C CA . ASP A 1 87 ? 8.380 17.699 3.123 1.00 86.50 87 ASP A CA 1
ATOM 721 C C . ASP A 1 87 ? 8.872 17.912 4.568 1.00 86.50 87 ASP A C 1
ATOM 723 O O . ASP A 1 87 ? 10.003 18.343 4.791 1.00 86.50 87 ASP A O 1
ATOM 727 N N . ASN A 1 88 ? 8.017 17.643 5.564 1.00 88.88 88 ASN A N 1
ATOM 728 C CA . ASN A 1 88 ? 8.331 17.802 6.984 1.00 88.88 88 ASN A CA 1
ATOM 729 C C . ASN A 1 88 ? 8.026 16.500 7.751 1.00 88.88 88 ASN A C 1
ATOM 731 O O . ASN A 1 88 ? 6.869 16.067 7.744 1.00 88.88 88 ASN A O 1
ATOM 735 N N . PRO A 1 89 ? 9.001 15.918 8.480 1.00 86.94 89 PRO A N 1
ATOM 736 C CA . PRO A 1 89 ? 8.784 14.746 9.332 1.00 86.94 89 PRO A CA 1
ATOM 737 C C . PRO A 1 89 ? 7.625 14.883 10.332 1.00 86.94 89 PRO A C 1
ATOM 739 O O . PRO A 1 89 ? 6.943 13.901 10.624 1.00 86.94 89 PRO A O 1
ATOM 742 N N . GLU A 1 90 ? 7.350 16.090 10.837 1.00 90.25 90 GLU A N 1
ATOM 743 C CA . GLU A 1 90 ? 6.226 16.337 11.752 1.00 90.25 90 GLU A CA 1
ATOM 744 C C . GLU A 1 90 ? 4.866 16.076 11.091 1.00 90.25 90 GLU A C 1
ATOM 746 O O . GLU A 1 90 ? 3.939 15.608 11.754 1.00 90.25 90 GLU A O 1
ATOM 751 N N . ASN A 1 91 ? 4.740 16.310 9.779 1.00 92.12 91 ASN A N 1
ATOM 752 C CA . ASN A 1 91 ? 3.509 16.008 9.047 1.00 92.12 91 ASN A CA 1
ATOM 753 C C . ASN A 1 91 ? 3.222 14.506 9.066 1.00 92.12 91 ASN A C 1
ATOM 755 O O . ASN A 1 91 ? 2.067 14.108 9.203 1.00 92.12 91 ASN A O 1
ATOM 759 N N . TYR A 1 92 ? 4.269 13.681 8.994 1.00 92.12 92 TYR A N 1
ATOM 760 C CA . TYR A 1 92 ? 4.130 12.232 9.039 1.00 92.12 92 TYR A CA 1
ATOM 761 C C . TYR A 1 92 ? 3.704 11.757 10.429 1.00 92.12 92 TYR A C 1
ATOM 763 O O . TYR A 1 92 ? 2.759 10.980 10.553 1.00 92.12 92 TYR A O 1
ATOM 771 N N . VAL A 1 93 ? 4.326 12.292 11.486 1.00 92.44 93 VAL A N 1
ATOM 772 C CA . VAL A 1 93 ? 3.927 12.019 12.879 1.00 92.44 93 VAL A CA 1
ATOM 773 C C . VAL A 1 93 ? 2.452 12.376 13.098 1.00 92.44 93 VAL A C 1
ATOM 775 O O . VAL A 1 93 ? 1.685 11.561 13.614 1.00 92.44 93 VAL A O 1
ATOM 778 N N . ASN A 1 94 ? 2.041 13.569 12.660 1.00 93.69 94 ASN A N 1
ATOM 779 C CA . ASN A 1 94 ? 0.666 14.047 12.791 1.00 93.69 94 ASN A CA 1
ATOM 780 C C . ASN A 1 94 ? -0.318 13.202 11.975 1.00 93.69 94 ASN A C 1
ATOM 782 O O . ASN A 1 94 ? -1.412 12.907 12.454 1.00 93.69 94 ASN A O 1
ATOM 786 N N . PHE A 1 95 ? 0.068 12.781 10.770 1.00 94.06 95 PHE A N 1
ATOM 787 C CA . PHE A 1 95 ? -0.728 11.886 9.938 1.00 94.06 95 PHE A CA 1
ATOM 788 C C . PHE A 1 95 ? -0.968 10.545 10.637 1.00 94.06 95 PHE A C 1
ATOM 790 O O . PHE A 1 95 ? -2.118 10.141 10.794 1.00 94.06 95 PHE A O 1
ATOM 797 N N . ILE A 1 96 ? 0.081 9.887 11.136 1.00 95.31 96 ILE A N 1
ATOM 798 C CA . ILE A 1 96 ? -0.053 8.600 11.832 1.00 95.31 96 ILE A CA 1
ATOM 799 C C . ILE A 1 96 ? -0.913 8.735 13.096 1.00 95.31 96 ILE A C 1
ATOM 801 O O . ILE A 1 96 ? -1.812 7.920 13.310 1.00 95.31 96 ILE A O 1
ATOM 805 N N . ALA A 1 97 ? -0.706 9.788 13.894 1.00 95.12 97 ALA A N 1
ATOM 806 C CA . ALA A 1 97 ? -1.522 10.058 15.080 1.00 95.12 97 ALA A CA 1
ATOM 807 C C . ALA A 1 97 ? -2.999 10.318 14.731 1.00 95.12 97 ALA A C 1
ATOM 809 O O . ALA A 1 97 ? -3.901 9.843 15.423 1.00 95.12 97 ALA A O 1
ATOM 810 N N . HIS A 1 98 ? -3.258 11.037 13.635 1.00 95.88 98 HIS A N 1
ATOM 811 C CA . HIS A 1 98 ? -4.611 11.286 13.152 1.00 95.88 98 HIS A CA 1
ATOM 812 C C . HIS A 1 98 ? -5.318 9.988 12.748 1.00 95.88 98 HIS A C 1
ATOM 814 O O . HIS A 1 98 ? -6.458 9.768 13.155 1.00 95.88 98 HIS A O 1
ATOM 820 N N . ILE A 1 99 ? -4.647 9.111 11.993 1.00 95.25 99 ILE A N 1
ATOM 821 C CA . ILE A 1 99 ? -5.228 7.825 11.588 1.00 95.25 99 ILE A CA 1
ATOM 822 C C . ILE A 1 99 ? -5.490 6.944 12.815 1.00 95.25 99 ILE A C 1
ATOM 824 O O . ILE A 1 99 ? -6.557 6.341 12.897 1.00 95.25 99 ILE A O 1
ATOM 828 N N . GLU A 1 100 ? -4.578 6.899 13.792 1.00 96.44 100 GLU A N 1
ATOM 829 C CA . GLU A 1 100 ? -4.777 6.143 15.037 1.00 96.44 100 GLU A CA 1
ATOM 830 C C . GLU A 1 100 ? -6.035 6.607 15.788 1.00 96.44 100 GLU A C 1
ATOM 832 O O . GLU A 1 100 ? -6.906 5.794 16.100 1.00 96.44 100 GLU A O 1
ATOM 837 N N . SER A 1 101 ? -6.177 7.920 15.994 1.00 97.56 101 SER A N 1
ATOM 838 C CA . SER A 1 101 ? -7.361 8.502 16.638 1.00 97.56 101 SER A CA 1
ATOM 839 C C . SER A 1 101 ? -8.643 8.258 15.835 1.00 97.56 101 SER A C 1
ATOM 841 O O . SER A 1 101 ? -9.708 8.040 16.412 1.00 97.56 101 SER A O 1
ATOM 843 N N . PHE A 1 102 ? -8.556 8.257 14.503 1.00 96.75 102 PHE A N 1
ATOM 844 C CA . PHE A 1 102 ? -9.697 8.002 13.629 1.00 96.75 102 PHE A CA 1
ATOM 845 C C . PHE A 1 102 ? -10.216 6.560 13.731 1.00 96.75 102 PHE A C 1
ATOM 847 O O . PHE A 1 102 ? -11.428 6.340 13.665 1.00 96.75 102 PHE A O 1
ATOM 854 N N . ILE A 1 103 ? -9.328 5.570 13.882 1.00 96.44 103 ILE A N 1
ATOM 855 C CA . ILE A 1 103 ? -9.724 4.154 13.921 1.00 96.44 103 ILE A CA 1
ATOM 856 C C . ILE A 1 103 ? -10.144 3.670 15.313 1.00 96.44 103 ILE A C 1
ATOM 858 O O . ILE A 1 103 ? -10.904 2.706 15.409 1.00 96.44 103 ILE A O 1
ATOM 862 N N . GLU A 1 104 ? -9.690 4.332 16.380 1.00 96.44 104 GLU A N 1
ATOM 863 C CA . GLU A 1 104 ? -9.929 3.934 17.773 1.00 96.44 104 GLU A CA 1
ATOM 864 C C . GLU A 1 104 ? -11.412 3.662 18.108 1.00 96.44 104 GLU A C 1
ATOM 866 O O . GLU A 1 104 ? -11.700 2.601 18.670 1.00 96.44 104 GLU A O 1
ATOM 871 N N . PRO A 1 105 ? -12.393 4.495 17.693 1.00 95.94 105 PRO A N 1
ATOM 872 C CA . PRO A 1 105 ? -13.807 4.252 17.994 1.00 95.94 105 PRO A CA 1
ATOM 873 C C . PRO A 1 105 ? -14.378 2.961 17.388 1.00 95.94 105 PRO A C 1
ATOM 875 O O . PRO A 1 105 ? -15.461 2.525 17.785 1.00 95.94 105 PRO A O 1
ATOM 878 N N . TYR A 1 106 ? -13.688 2.362 16.414 1.00 95.69 106 TYR A N 1
ATOM 879 C CA . TYR A 1 106 ? -14.119 1.151 15.717 1.00 95.69 106 TYR A CA 1
ATOM 880 C C . TYR A 1 106 ? -13.457 -0.125 16.255 1.00 95.69 106 TYR A C 1
ATOM 882 O O . TYR A 1 106 ? -13.924 -1.223 15.940 1.00 95.69 106 TYR A O 1
ATOM 890 N N . LEU A 1 107 ? -12.426 -0.009 17.098 1.00 96.25 107 LEU A N 1
ATOM 891 C CA . LEU A 1 107 ? -11.690 -1.127 17.705 1.00 96.25 107 LEU A CA 1
ATOM 892 C C . LEU A 1 107 ? -12.387 -1.652 18.970 1.00 96.25 107 LEU A C 1
ATOM 894 O O . LEU A 1 107 ? -11.810 -1.709 20.054 1.00 96.25 107 LEU A O 1
ATOM 898 N N . LYS A 1 108 ? -13.658 -2.032 18.835 1.00 95.56 108 LYS A N 1
ATOM 899 C CA . LYS A 1 108 ? -14.522 -2.429 19.952 1.00 95.56 108 LYS A CA 1
ATOM 900 C C . LYS A 1 108 ? -15.327 -3.700 19.644 1.00 95.56 108 LYS A C 1
ATOM 902 O O . LYS A 1 108 ? -15.599 -3.969 18.471 1.00 95.56 108 LYS A O 1
ATOM 907 N N . PRO A 1 109 ? -15.718 -4.493 20.664 1.00 92.38 109 PRO A N 1
ATOM 908 C CA . PRO A 1 109 ? -16.361 -5.796 20.456 1.00 92.38 109 PRO A CA 1
ATOM 909 C C . PRO A 1 109 ? -17.718 -5.752 19.738 1.00 92.38 109 PRO A C 1
ATOM 911 O O . PRO A 1 109 ? -18.128 -6.746 19.148 1.00 92.38 109 PRO A O 1
ATOM 914 N N . ASP A 1 110 ? -18.427 -4.625 19.804 1.00 95.12 110 ASP A N 1
ATOM 915 C CA . ASP A 1 110 ? -19.725 -4.400 19.157 1.00 95.12 110 ASP A CA 1
ATOM 916 C C . ASP A 1 110 ? -19.611 -3.999 17.675 1.00 95.12 110 ASP A C 1
ATOM 918 O O . ASP A 1 110 ? -20.621 -3.962 16.969 1.00 95.12 110 ASP A O 1
ATOM 922 N N . THR A 1 111 ? -18.403 -3.735 17.164 1.00 96.00 111 THR A N 1
ATOM 923 C CA . THR A 1 111 ? -18.178 -3.523 15.728 1.00 96.00 111 THR A CA 1
ATOM 924 C C . THR A 1 111 ? -18.371 -4.834 14.965 1.00 96.00 111 THR A C 1
ATOM 926 O O . THR A 1 111 ? -17.833 -5.875 15.339 1.00 96.00 111 THR A O 1
ATOM 929 N N . ALA A 1 112 ? -19.101 -4.787 13.844 1.00 96.44 112 ALA A N 1
ATOM 930 C CA . ALA A 1 112 ? -19.323 -5.959 12.998 1.00 96.44 112 ALA A CA 1
ATOM 931 C C . ALA A 1 112 ? -17.986 -6.644 12.629 1.00 96.44 112 ALA A C 1
ATOM 933 O O . ALA A 1 112 ? -17.072 -5.949 12.181 1.00 96.44 112 ALA A O 1
ATOM 934 N N . PRO A 1 113 ? -17.853 -7.983 12.730 1.00 95.12 113 PRO A N 1
ATOM 935 C CA . PRO A 1 113 ? -16.561 -8.662 12.565 1.00 95.12 113 PRO A CA 1
ATOM 936 C C . PRO A 1 113 ? -15.835 -8.361 11.244 1.00 95.12 113 PRO A C 1
ATOM 938 O O . PRO A 1 113 ? -14.618 -8.186 11.221 1.00 95.12 113 PRO A O 1
ATOM 941 N N . SER A 1 114 ? -16.579 -8.247 10.138 1.00 91.38 114 SER A N 1
ATOM 942 C CA . SER A 1 114 ? -16.036 -7.921 8.810 1.00 91.38 114 SER A CA 1
ATOM 943 C C . SER A 1 114 ? -15.499 -6.491 8.695 1.00 91.38 114 SER A C 1
ATOM 945 O O . SER A 1 114 ? -14.649 -6.226 7.846 1.00 91.38 114 SER A O 1
ATOM 947 N N . ILE A 1 115 ? -15.985 -5.580 9.539 1.00 93.56 115 ILE A N 1
ATOM 948 C CA . ILE A 1 115 ? -15.512 -4.201 9.658 1.00 93.56 115 ILE A CA 1
ATOM 949 C C . ILE A 1 115 ? -14.350 -4.153 10.653 1.00 93.56 115 ILE A C 1
ATOM 951 O O . ILE A 1 115 ? -13.304 -3.585 10.347 1.00 93.56 115 ILE A O 1
ATOM 955 N N . LEU A 1 116 ? -14.493 -4.815 11.803 1.00 96.06 116 LEU A N 1
ATOM 956 C CA . LEU A 1 116 ? -13.481 -4.858 12.856 1.00 96.06 116 LEU A CA 1
ATOM 957 C C . LEU A 1 116 ? -12.138 -5.382 12.330 1.00 96.06 116 LEU A C 1
ATOM 959 O O . LEU A 1 116 ? -11.109 -4.768 12.596 1.00 96.06 116 LEU A O 1
ATOM 963 N N . LYS A 1 117 ? -12.139 -6.439 11.501 1.00 94.12 117 LYS A N 1
ATOM 964 C CA . LYS A 1 117 ? -10.906 -6.968 10.887 1.00 94.12 117 LYS A CA 1
ATOM 965 C C . LYS A 1 117 ? -10.131 -5.925 10.067 1.00 94.12 117 LYS A C 1
ATOM 967 O O . LYS A 1 117 ? -8.906 -5.958 10.048 1.00 94.12 117 LYS A O 1
ATOM 972 N N . LYS A 1 118 ? -10.825 -4.981 9.416 1.00 94.31 118 LYS A N 1
ATOM 973 C CA . LYS A 1 118 ? -10.198 -3.917 8.611 1.00 94.31 118 LYS A CA 1
ATOM 974 C C . LYS A 1 118 ? -9.481 -2.903 9.496 1.00 94.31 118 LYS A C 1
ATOM 976 O O . LYS A 1 118 ? -8.371 -2.486 9.179 1.00 94.31 118 LYS A O 1
ATOM 981 N N . TYR A 1 119 ? -10.108 -2.532 10.609 1.00 96.44 119 TYR A N 1
ATOM 982 C CA . TYR A 1 119 ? -9.520 -1.606 11.572 1.00 96.44 119 TYR A CA 1
ATOM 983 C C . TYR A 1 119 ? -8.391 -2.246 12.379 1.00 96.44 119 TYR A C 1
ATOM 985 O O . TYR A 1 119 ? -7.402 -1.572 12.639 1.00 96.44 119 TYR A O 1
ATOM 993 N N . ILE A 1 120 ? -8.485 -3.541 12.702 1.00 95.69 120 ILE A N 1
ATOM 994 C CA . ILE A 1 120 ? -7.372 -4.291 13.303 1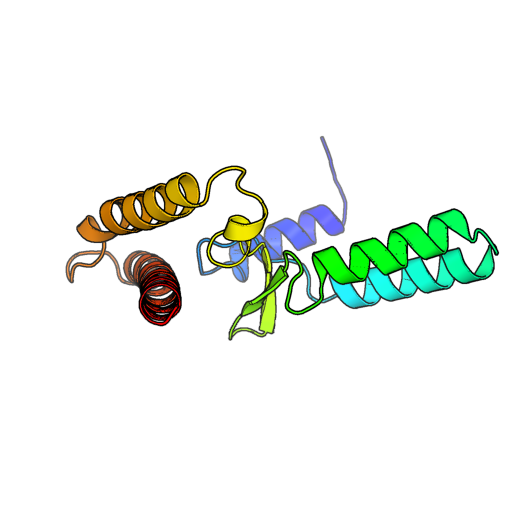.00 95.69 120 ILE A CA 1
ATOM 995 C C . ILE A 1 120 ? -6.161 -4.288 12.364 1.00 95.69 120 ILE A C 1
ATOM 997 O O . ILE A 1 120 ? -5.071 -3.937 12.802 1.00 95.69 120 ILE A O 1
ATOM 1001 N N . TRP A 1 121 ? -6.354 -4.578 11.071 1.00 95.06 121 TRP A N 1
ATOM 1002 C CA . TRP A 1 121 ? -5.267 -4.526 10.084 1.00 95.06 121 TRP A CA 1
ATOM 1003 C C . TRP A 1 121 ? -4.582 -3.148 10.051 1.00 95.06 121 TRP A C 1
ATOM 1005 O O . TRP A 1 121 ? -3.355 -3.066 10.093 1.00 95.06 121 TRP A O 1
ATOM 1015 N N . LEU A 1 122 ? -5.357 -2.054 10.048 1.00 95.88 122 LEU A N 1
ATOM 1016 C CA . LEU A 1 122 ? -4.803 -0.693 10.120 1.00 95.88 122 LEU A CA 1
ATOM 1017 C C . LEU A 1 122 ? -4.043 -0.452 11.430 1.00 95.88 122 LEU A C 1
ATOM 1019 O O . LEU A 1 122 ? -2.939 0.090 11.413 1.00 95.88 122 LEU A O 1
ATOM 1023 N N . TYR A 1 123 ? -4.623 -0.863 12.557 1.00 96.50 123 TYR A N 1
ATOM 1024 C CA . TYR A 1 123 ? -4.032 -0.685 13.877 1.00 96.50 123 TYR A CA 1
ATOM 1025 C C . TYR A 1 123 ? -2.676 -1.386 13.990 1.00 96.50 123 TYR A C 1
ATOM 1027 O O . TYR A 1 123 ? -1.707 -0.765 14.419 1.00 96.50 123 TYR A O 1
ATOM 1035 N N . GLU A 1 124 ? -2.570 -2.639 13.545 1.00 95.06 124 GLU A N 1
ATOM 1036 C CA . GLU A 1 124 ? -1.316 -3.401 13.555 1.00 95.06 124 GLU A CA 1
ATOM 1037 C C . GLU A 1 124 ? -0.208 -2.703 12.755 1.00 95.06 124 GLU A C 1
ATOM 1039 O O . GLU A 1 124 ? 0.927 -2.591 13.229 1.00 95.06 124 GLU A O 1
ATOM 1044 N N . LYS A 1 125 ? -0.535 -2.170 11.569 1.00 94.44 125 LYS A N 1
ATOM 1045 C CA . LYS A 1 125 ? 0.417 -1.405 10.746 1.00 94.44 125 LYS A CA 1
ATOM 1046 C C . LYS A 1 125 ? 0.869 -0.128 11.463 1.00 94.44 125 LYS A C 1
ATOM 1048 O O . LYS A 1 125 ? 2.066 0.147 11.514 1.00 94.44 125 LYS A O 1
ATOM 1053 N N . ILE A 1 126 ? -0.055 0.612 12.080 1.00 95.75 126 ILE A N 1
ATOM 1054 C CA . ILE A 1 126 ? 0.255 1.827 12.854 1.00 95.75 126 ILE A CA 1
ATOM 1055 C C . ILE A 1 126 ? 1.155 1.511 14.052 1.00 95.75 126 ILE A C 1
ATOM 1057 O O . ILE A 1 126 ? 2.149 2.205 14.268 1.00 95.75 126 ILE A O 1
ATOM 1061 N N . GLN A 1 127 ? 0.865 0.450 14.812 1.00 95.81 127 GLN A N 1
ATOM 1062 C CA . GLN A 1 127 ? 1.698 0.071 15.959 1.00 95.81 127 GLN A CA 1
ATOM 1063 C C . GLN A 1 127 ? 3.110 -0.339 15.524 1.00 95.81 127 GLN A C 1
ATOM 1065 O O . GLN A 1 127 ? 4.092 0.036 16.175 1.00 95.81 127 GLN A O 1
ATOM 1070 N N . LYS A 1 128 ? 3.240 -1.045 14.392 1.00 94.25 128 LYS A N 1
ATOM 1071 C CA . LYS A 1 128 ? 4.545 -1.362 13.796 1.00 94.25 128 LYS A CA 1
ATOM 1072 C C . LYS A 1 128 ? 5.333 -0.084 13.477 1.00 94.25 128 LYS A C 1
ATOM 1074 O O . LYS A 1 128 ? 6.487 0.023 13.889 1.00 94.25 128 LYS A O 1
ATOM 1079 N N . ILE A 1 129 ? 4.701 0.892 12.822 1.00 93.69 129 ILE A N 1
ATOM 1080 C CA . ILE A 1 129 ? 5.312 2.189 12.482 1.00 93.69 129 ILE A CA 1
ATOM 1081 C C . ILE A 1 129 ? 5.765 2.930 13.746 1.00 93.69 129 ILE A C 1
ATOM 1083 O O . ILE A 1 129 ? 6.925 3.324 13.855 1.00 93.69 129 ILE A O 1
ATOM 1087 N N . LYS A 1 130 ? 4.891 3.064 14.751 1.00 93.12 130 LYS A N 1
ATOM 1088 C CA . LYS A 1 130 ? 5.223 3.741 16.018 1.00 93.12 130 LYS A CA 1
ATOM 1089 C C . LYS A 1 130 ? 6.395 3.078 16.747 1.00 93.12 130 LYS A C 1
ATOM 1091 O O . LYS A 1 130 ? 7.234 3.770 17.325 1.00 93.12 130 LYS A O 1
ATOM 1096 N N . THR A 1 131 ? 6.491 1.749 16.684 1.00 93.50 131 THR A N 1
ATOM 1097 C CA . THR A 1 131 ? 7.619 0.997 17.258 1.00 93.50 131 THR A CA 1
ATOM 1098 C C . THR A 1 131 ? 8.937 1.330 16.554 1.00 93.50 131 THR A C 1
ATOM 1100 O O . THR A 1 131 ? 9.951 1.552 17.218 1.00 93.50 131 THR A O 1
ATOM 1103 N N . GLN A 1 132 ? 8.927 1.419 15.219 1.00 88.75 132 GLN A N 1
ATOM 1104 C CA . GLN A 1 132 ? 10.101 1.804 14.424 1.00 88.75 132 GLN A CA 1
ATOM 1105 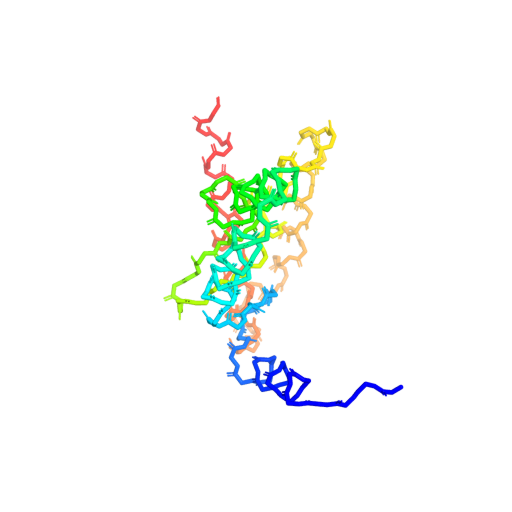C C . GLN A 1 132 ? 10.537 3.251 14.719 1.00 88.75 132 GLN A C 1
ATOM 1107 O O . GLN A 1 132 ? 11.726 3.503 14.911 1.00 88.75 132 GLN A O 1
ATOM 1112 N N . MET A 1 133 ? 9.581 4.181 14.831 1.00 86.44 133 MET A N 1
ATOM 1113 C CA . MET A 1 133 ? 9.846 5.591 15.161 1.00 86.44 133 MET A CA 1
ATOM 1114 C C . MET A 1 133 ? 10.432 5.770 16.566 1.00 86.44 133 MET A C 1
ATOM 1116 O O . MET A 1 133 ? 11.289 6.618 16.761 1.00 86.44 133 MET A O 1
ATOM 1120 N N . SER A 1 134 ? 9.996 4.963 17.538 1.00 81.44 134 SER A N 1
ATOM 1121 C CA . SER A 1 134 ? 10.480 5.039 18.928 1.00 81.44 134 SER A CA 1
ATOM 1122 C C . SER A 1 134 ? 11.865 4.408 19.131 1.00 81.44 134 SER A C 1
ATOM 1124 O O . SER A 1 134 ? 12.464 4.572 20.190 1.00 81.44 134 SER A O 1
ATOM 1126 N N . SER A 1 135 ? 12.348 3.646 18.145 1.00 72.88 135 SER A N 1
ATOM 1127 C CA . SER A 1 135 ? 13.649 2.961 18.174 1.00 72.88 135 SER A CA 1
ATOM 1128 C C . SER A 1 135 ? 14.749 3.723 17.417 1.00 72.88 135 SER A C 1
ATOM 1130 O O . SER A 1 135 ? 15.865 3.212 17.312 1.00 72.88 135 SER A O 1
ATOM 1132 N N . SER A 1 136 ? 14.421 4.895 16.861 1.00 56.66 136 SER A N 1
ATOM 1133 C CA . SER A 1 136 ? 15.304 5.767 16.070 1.00 56.66 136 SER A CA 1
ATOM 1134 C C . SER A 1 136 ? 15.676 7.019 16.859 1.00 56.66 136 SER A C 1
ATOM 1136 O O . SER A 1 136 ? 16.824 7.483 16.692 1.00 56.66 136 SER A O 1
#

Sequence (136 aa):
MVFGPAMVEAYELESKVAEFPRIILHDKIEADYEQWLAEVRATDDQERIYDLENEKNYTFKPKGLLTKDNDGHYYVDYLEKFAGEMDNPENYVNFIAHIESFIEPYLKPDTAPSILKKYIWLYEKIQKIKTQMSSS

pLDDT: mean 90.79, std 6.21, range [56.66, 97.56]

Foldseek 3Di:
DDDDPVVVVLVCCVPPPCLAPFAWDDPCPVVVLVVVLVVVVVVVPVVVNVVSVVLCCQPPNPQHQWDQDPVRTITGCCQQNCCVVDPDNVVNVVVLVVLLVVLVVQCDPPHDPSSNVRSVVSVVSSVVNVVVVVVD

Organism: Acinetobacter baumannii (NCBI:txid470)

Secondary structure (DSSP, 8-state):
---SHHHHHHHHIIIII--SSS-B--TTHHHHHHHHHHHHHTTT-HHHHHHHHHHHHHHTSTTSSEEE-TTS-EEE-TTTTGGGG-SSHHHHHHHHHHHHHHHGGG-STTS-HHHHHHHHHHHHHHHHHHHHHHT-